Protein AF-A0A7S2HEU9-F1 (afdb_monomer_lite)

Sequence (113 aa):
CGSPGMPPVMAPLADPRAVANQDVVPALDLFLRLTAQALLEEASDDNMAACHNTVNRVAEGMDPTSLAAVAKCVRYLRDRVGVPRDMPLPAARQFRAHLNSIHDSLCNGNRTF

Foldseek 3Di:
DFAFAPPDDPDRVPGPRTGDDPVLVVVLVVLVVLLVVCVVPPPDVVSLVVSLVVLLVVLVPDDLVSLVVSLVVLVVVLVPDDPPVNHHPVVNVSSSVSSVSSSVSSVVSPPDD

Structure (mmCIF, N/CA/C/O backbone):
data_AF-A0A7S2HEU9-F1
#
_entry.id   AF-A0A7S2HEU9-F1
#
loop_
_atom_site.group_PDB
_atom_site.id
_atom_site.type_symbol
_atom_site.label_atom_id
_atom_site.label_alt_id
_atom_site.label_comp_id
_atom_site.label_asym_id
_atom_site.label_entity_id
_atom_site.label_seq_id
_atom_site.pdbx_PDB_ins_code
_atom_site.Cartn_x
_atom_site.Cartn_y
_atom_site.Cartn_z
_atom_site.occupancy
_atom_site.B_iso_or_equiv
_atom_site.auth_seq_id
_atom_site.auth_comp_id
_atom_site.auth_asym_id
_atom_site.auth_atom_id
_atom_site.pdbx_PDB_model_num
ATOM 1 N N . CYS A 1 1 ? -7.100 -6.000 8.350 1.00 63.81 1 CYS A N 1
ATOM 2 C CA . CYS A 1 1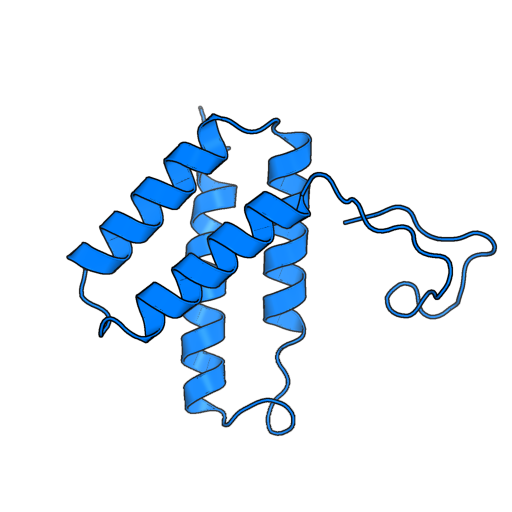 ? -7.782 -4.805 8.878 1.00 63.81 1 CYS A CA 1
ATOM 3 C C . CYS A 1 1 ? -9.274 -5.122 8.844 1.00 63.81 1 CYS A C 1
ATOM 5 O O . CYS A 1 1 ? -9.871 -5.102 7.780 1.00 63.81 1 CYS A O 1
ATOM 7 N N . GLY A 1 2 ? -9.818 -5.595 9.966 1.00 78.06 2 GLY A N 1
ATOM 8 C CA . GLY A 1 2 ? -11.142 -6.222 10.058 1.00 78.06 2 GLY A CA 1
ATOM 9 C C . GLY A 1 2 ? -11.239 -7.078 11.323 1.00 78.06 2 GLY A C 1
ATOM 10 O O . GLY A 1 2 ? -10.211 -7.295 11.976 1.00 78.06 2 GLY A O 1
ATOM 11 N N . SER A 1 3 ? -12.437 -7.538 11.675 1.00 83.31 3 SER A N 1
ATOM 12 C CA . SER A 1 3 ? -12.638 -8.450 12.804 1.00 83.31 3 SER A CA 1
ATOM 13 C C . SER A 1 3 ? -12.582 -9.911 12.337 1.00 83.31 3 SER A C 1
ATOM 15 O O . SER A 1 3 ? -13.135 -10.239 11.283 1.00 83.31 3 SER A O 1
ATOM 17 N N . PRO A 1 4 ? -11.893 -10.797 13.081 1.00 84.06 4 PRO A N 1
ATOM 18 C CA . PRO A 1 4 ? -11.915 -12.226 12.793 1.00 84.06 4 PRO A CA 1
ATOM 19 C C . PRO A 1 4 ? -13.329 -12.777 12.995 1.00 84.06 4 PRO A C 1
ATOM 21 O O . PRO A 1 4 ? -14.070 -12.306 13.862 1.00 84.06 4 PRO A O 1
ATOM 24 N N . GLY A 1 5 ? -13.696 -13.774 12.197 1.00 83.12 5 GLY A N 1
ATOM 25 C CA . GLY A 1 5 ? -14.960 -14.467 12.348 1.00 83.12 5 GLY A CA 1
ATOM 26 C C . GLY A 1 5 ? -14.958 -15.412 13.549 1.00 83.12 5 GLY A C 1
ATOM 27 O O . GLY A 1 5 ? -13.914 -15.843 14.041 1.00 83.12 5 GLY A O 1
ATOM 28 N N . MET A 1 6 ? -16.158 -15.762 14.012 1.00 83.88 6 MET A N 1
ATOM 29 C CA . MET A 1 6 ? -16.368 -16.823 14.999 1.00 83.88 6 MET A CA 1
ATOM 30 C C . MET A 1 6 ? -17.072 -18.008 14.319 1.00 83.88 6 MET A C 1
ATOM 32 O O . MET A 1 6 ? -18.040 -17.776 13.587 1.00 83.88 6 MET A O 1
ATOM 36 N N . PRO A 1 7 ? -16.666 -19.275 14.546 1.00 87.44 7 PRO A N 1
ATOM 37 C CA . PRO A 1 7 ? -15.526 -19.756 15.343 1.00 87.44 7 PRO A CA 1
ATOM 38 C C . PRO A 1 7 ? -14.157 -19.498 14.683 1.00 87.44 7 PRO A C 1
ATOM 40 O O . PRO A 1 7 ? -14.103 -19.365 13.459 1.00 87.44 7 PRO A O 1
ATOM 43 N N . PRO A 1 8 ? -13.055 -19.477 15.462 1.00 82.19 8 PRO A N 1
ATOM 44 C CA . PRO A 1 8 ? -11.716 -19.277 14.921 1.00 82.19 8 PRO A CA 1
ATOM 45 C C . PRO A 1 8 ? -11.344 -20.414 13.966 1.00 82.19 8 PRO A C 1
ATOM 47 O O . PRO A 1 8 ? -11.512 -21.595 14.275 1.00 82.19 8 PRO A O 1
ATOM 50 N N . VAL A 1 9 ? -10.819 -20.050 12.801 1.00 86.38 9 VAL A N 1
ATOM 51 C CA . VAL A 1 9 ? -10.324 -20.995 11.796 1.00 86.38 9 VAL A CA 1
ATOM 52 C C . VAL A 1 9 ? -8.805 -21.130 11.880 1.00 86.38 9 VAL A C 1
ATOM 54 O O . VAL A 1 9 ? -8.106 -20.209 12.297 1.00 86.38 9 VAL A O 1
ATOM 57 N N . MET A 1 10 ? -8.267 -22.261 11.418 1.00 85.00 10 MET A N 1
ATOM 58 C CA . MET A 1 10 ? -6.812 -22.479 11.381 1.00 85.00 10 MET A CA 1
ATOM 59 C C . MET A 1 10 ? -6.083 -21.554 10.390 1.00 85.00 10 MET A C 1
ATOM 61 O O . MET A 1 10 ? -4.876 -21.365 10.499 1.00 85.00 10 MET A O 1
ATOM 65 N N . ALA A 1 11 ? -6.806 -20.967 9.431 1.00 83.69 11 ALA A N 1
ATOM 66 C CA . ALA A 1 11 ? -6.268 -20.065 8.417 1.00 83.69 11 ALA A CA 1
ATOM 67 C C . ALA A 1 11 ? -6.882 -18.658 8.563 1.00 83.69 11 ALA A C 1
ATOM 69 O O . ALA A 1 11 ? -7.831 -18.334 7.850 1.00 83.69 11 ALA A O 1
ATOM 70 N N . PRO A 1 12 ? -6.354 -17.795 9.451 1.00 76.75 12 PRO A N 1
ATOM 71 C CA . PRO A 1 12 ? -6.978 -16.508 9.784 1.00 76.75 12 PRO A CA 1
ATOM 72 C C . PRO A 1 12 ? -7.076 -15.532 8.599 1.00 76.75 12 PRO A C 1
ATOM 74 O O . PRO A 1 12 ? -7.927 -14.652 8.593 1.00 76.75 12 PRO A O 1
ATOM 77 N N . LEU A 1 13 ? -6.226 -15.684 7.576 1.00 75.81 13 LEU A N 1
ATOM 78 C CA . LEU A 1 13 ? -6.272 -14.874 6.349 1.00 75.81 13 LEU A CA 1
ATOM 79 C C . LEU A 1 13 ? -7.285 -15.375 5.308 1.00 75.81 13 LEU A C 1
ATOM 81 O O . LEU A 1 13 ? -7.569 -14.660 4.352 1.00 75.81 13 LEU A O 1
ATOM 85 N N . ALA A 1 14 ? -7.780 -16.602 5.460 1.00 79.69 14 ALA A N 1
ATOM 86 C CA . ALA A 1 14 ? -8.742 -17.237 4.561 1.00 79.69 14 ALA A CA 1
ATOM 87 C C . ALA A 1 14 ? -10.076 -17.504 5.273 1.00 79.69 14 ALA A C 1
ATOM 89 O O . ALA A 1 14 ? -10.837 -18.376 4.859 1.00 79.69 14 ALA A O 1
ATOM 90 N N . ASP A 1 15 ? -10.336 -16.784 6.365 1.00 85.94 15 ASP A N 1
ATOM 91 C CA . ASP A 1 15 ? -11.556 -16.927 7.142 1.00 85.94 15 ASP A CA 1
ATOM 92 C C . ASP A 1 15 ? -12.761 -16.384 6.352 1.00 85.94 15 ASP A C 1
ATOM 94 O O . ASP A 1 15 ? -12.833 -15.175 6.114 1.00 85.94 15 ASP A O 1
ATOM 98 N N . PRO A 1 16 ? -13.730 -17.236 5.961 1.00 83.62 16 PRO A N 1
ATOM 99 C CA . PRO A 1 16 ? -14.920 -16.787 5.244 1.00 83.62 16 PRO A CA 1
ATOM 100 C C . PRO A 1 16 ? -15.855 -15.936 6.115 1.00 83.62 16 PRO A C 1
ATOM 102 O O . PRO A 1 16 ? -16.760 -15.300 5.584 1.00 83.62 16 PRO A O 1
ATOM 105 N N . ARG A 1 17 ? -15.676 -15.942 7.444 1.00 85.69 17 ARG A N 1
ATOM 106 C CA . ARG A 1 17 ? -16.490 -15.180 8.400 1.00 85.69 17 ARG A CA 1
ATOM 107 C C . ARG A 1 17 ? -15.828 -13.881 8.861 1.00 85.69 17 ARG A C 1
ATOM 109 O O . ARG A 1 17 ? -16.426 -13.169 9.666 1.00 85.69 17 ARG A O 1
ATOM 116 N N . ALA A 1 18 ? -14.621 -13.569 8.388 1.00 86.75 18 ALA A N 1
ATOM 117 C CA . ALA A 1 18 ? -13.968 -12.309 8.718 1.00 86.75 18 ALA A CA 1
ATOM 118 C C . ALA A 1 18 ? -14.747 -11.124 8.131 1.00 86.75 18 ALA A C 1
ATOM 120 O O . ALA A 1 18 ? -15.135 -11.133 6.962 1.00 86.75 18 ALA A O 1
ATOM 121 N N . VAL A 1 19 ? -14.945 -10.079 8.935 1.00 86.88 19 VAL A N 1
ATOM 122 C CA . VAL A 1 19 ? -15.640 -8.861 8.506 1.00 86.88 19 VAL A CA 1
ATOM 123 C C . VAL A 1 19 ? -14.604 -7.797 8.169 1.00 86.88 19 VAL A C 1
ATOM 125 O O . VA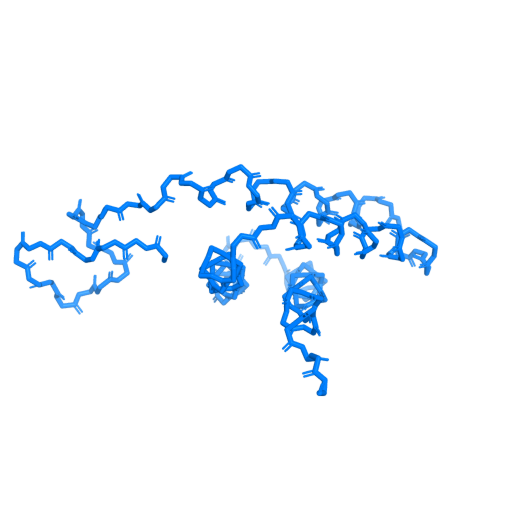L A 1 19 ? -13.784 -7.407 9.005 1.00 86.88 19 VAL A O 1
ATOM 128 N N . ALA A 1 20 ? -14.626 -7.332 6.921 1.00 85.00 20 ALA A N 1
ATOM 129 C CA . ALA A 1 20 ? -13.749 -6.265 6.463 1.00 85.00 20 ALA A CA 1
ATOM 130 C C . ALA A 1 20 ? -14.129 -4.930 7.117 1.00 85.00 20 ALA A C 1
ATOM 132 O O . ALA A 1 20 ? -15.309 -4.601 7.238 1.00 85.00 20 ALA A O 1
ATOM 133 N N . ASN A 1 21 ? -13.121 -4.144 7.495 1.00 86.94 21 ASN A N 1
ATOM 134 C CA . ASN A 1 21 ? -13.347 -2.753 7.865 1.00 86.94 21 ASN A CA 1
ATOM 135 C C . ASN A 1 21 ? -13.609 -1.947 6.578 1.00 86.94 21 ASN A C 1
ATOM 137 O O . ASN A 1 21 ? -12.712 -1.828 5.746 1.00 86.94 21 ASN A O 1
ATOM 141 N N . GLN A 1 22 ? -14.829 -1.435 6.408 1.00 88.44 22 GLN A N 1
ATOM 142 C CA . GLN A 1 22 ? -15.233 -0.692 5.209 1.00 88.44 22 GLN A CA 1
ATOM 143 C C . GLN A 1 22 ? -14.761 0.768 5.225 1.00 88.44 22 GLN A C 1
ATOM 145 O O . GLN A 1 22 ? -14.555 1.350 4.164 1.00 88.44 22 GLN A O 1
ATOM 150 N N . ASP A 1 23 ? -14.500 1.336 6.402 1.00 86.31 23 ASP A N 1
ATOM 151 C CA . ASP A 1 23 ? -14.131 2.750 6.557 1.00 86.31 23 ASP A CA 1
ATOM 152 C C . ASP A 1 23 ? -12.751 3.054 5.959 1.00 86.31 23 ASP A C 1
ATOM 154 O O . ASP A 1 23 ? -12.474 4.163 5.507 1.00 86.31 23 ASP A O 1
ATOM 158 N N . VAL A 1 24 ? -11.878 2.045 5.908 1.00 87.00 24 VAL A N 1
ATOM 159 C CA . VAL A 1 24 ? -10.519 2.171 5.362 1.00 87.00 24 VAL A CA 1
ATOM 160 C C . VAL A 1 24 ? -10.452 1.972 3.847 1.00 87.00 24 VAL A C 1
ATOM 162 O O . VAL A 1 24 ? -9.427 2.282 3.239 1.00 87.00 24 VAL A O 1
ATOM 165 N N . VAL A 1 25 ? -11.514 1.451 3.222 1.00 90.19 25 VAL A N 1
ATOM 166 C CA . VAL A 1 25 ? -11.525 1.092 1.794 1.00 90.19 25 VAL A CA 1
ATOM 167 C C . VAL A 1 25 ? -11.325 2.309 0.884 1.00 90.19 25 VAL A C 1
ATOM 169 O O . VAL A 1 25 ? -10.470 2.217 0.003 1.00 90.19 25 VAL A O 1
ATOM 172 N N . PRO A 1 26 ? -12.007 3.458 1.086 1.00 91.25 26 PRO A N 1
ATOM 173 C CA . PRO A 1 26 ? -11.827 4.623 0.217 1.00 91.25 26 PRO A CA 1
ATOM 174 C C . PRO A 1 26 ? -10.398 5.176 0.254 1.00 91.25 26 PRO A C 1
ATOM 176 O O . PRO A 1 26 ? -9.833 5.519 -0.783 1.00 91.25 26 PRO A O 1
ATOM 179 N N . ALA A 1 27 ? -9.789 5.218 1.443 1.00 90.44 27 ALA A N 1
ATOM 180 C CA . ALA A 1 27 ? -8.408 5.661 1.598 1.00 90.44 27 ALA A CA 1
ATOM 181 C C . ALA A 1 27 ? -7.420 4.692 0.936 1.00 90.44 27 ALA A C 1
ATOM 183 O O . ALA A 1 27 ? -6.488 5.118 0.256 1.00 90.44 27 ALA A O 1
ATOM 184 N N . LEU A 1 28 ? -7.639 3.383 1.099 1.00 91.31 28 LEU A N 1
ATOM 185 C CA . LEU A 1 28 ? -6.799 2.360 0.483 1.00 91.31 28 LEU A CA 1
ATOM 186 C C . LEU A 1 28 ? -6.876 2.404 -1.051 1.00 91.31 28 LEU A C 1
ATOM 188 O O . LEU A 1 28 ? -5.846 2.314 -1.712 1.00 91.31 28 LEU A O 1
ATOM 192 N N . ASP A 1 29 ? -8.075 2.566 -1.610 1.00 93.25 29 ASP A N 1
ATOM 193 C CA . ASP A 1 29 ? -8.291 2.703 -3.053 1.00 93.25 29 ASP A CA 1
ATOM 194 C C . ASP A 1 29 ? -7.590 3.949 -3.614 1.00 93.25 29 ASP A C 1
ATOM 196 O O . ASP A 1 29 ? -6.872 3.855 -4.609 1.00 93.25 29 ASP A O 1
ATOM 200 N N . LEU A 1 30 ? -7.689 5.094 -2.929 1.00 92.25 30 LEU A N 1
ATOM 201 C CA . LEU A 1 30 ? -6.946 6.304 -3.291 1.00 92.25 30 LEU A CA 1
ATOM 202 C C . LEU A 1 30 ? -5.435 6.035 -3.340 1.00 92.25 30 LEU A C 1
ATOM 204 O O . LEU A 1 30 ? -4.790 6.356 -4.337 1.00 92.25 30 LEU A O 1
ATOM 208 N N . PHE A 1 31 ? -4.868 5.404 -2.309 1.00 91.12 31 PHE A N 1
ATOM 209 C CA . PHE A 1 31 ? -3.434 5.106 -2.274 1.00 91.12 31 PHE A CA 1
ATOM 210 C C . PHE A 1 31 ? -3.004 4.128 -3.368 1.00 91.12 31 PHE A C 1
ATOM 212 O O . PHE A 1 31 ? -1.939 4.306 -3.953 1.00 91.12 31 PHE A O 1
ATOM 219 N N . LEU A 1 32 ? -3.833 3.139 -3.709 1.00 92.06 32 LEU A N 1
ATOM 220 C CA . LEU A 1 32 ? -3.550 2.241 -4.828 1.00 92.06 32 LEU A CA 1
ATOM 221 C C . LEU A 1 32 ? -3.599 2.969 -6.175 1.00 92.06 32 LEU A C 1
ATOM 223 O O . LEU A 1 32 ? -2.732 2.744 -7.021 1.00 92.06 32 LEU A O 1
ATOM 227 N N . ARG A 1 33 ? -4.539 3.894 -6.376 1.00 92.56 33 ARG A N 1
ATOM 228 C CA . ARG A 1 33 ? -4.564 4.728 -7.588 1.00 92.56 33 ARG A CA 1
ATOM 229 C C . ARG A 1 33 ? -3.333 5.622 -7.686 1.00 92.56 33 ARG A C 1
ATOM 231 O O . ARG A 1 33 ? -2.757 5.716 -8.763 1.00 92.56 33 ARG A O 1
ATOM 238 N N . LEU A 1 34 ? -2.881 6.192 -6.570 1.00 90.12 34 LEU A N 1
ATOM 239 C CA . LEU A 1 34 ? -1.628 6.947 -6.523 1.00 90.12 34 LEU A CA 1
ATOM 240 C C . LEU A 1 34 ? -0.411 6.067 -6.841 1.00 90.12 34 LEU A C 1
ATOM 242 O O . LEU A 1 34 ? 0.453 6.496 -7.599 1.00 90.12 34 LEU A O 1
ATOM 246 N N . THR A 1 35 ? -0.357 4.815 -6.355 1.00 89.88 35 THR A N 1
ATOM 247 C CA . THR A 1 35 ? 0.716 3.892 -6.781 1.00 89.88 35 THR A CA 1
ATOM 248 C C . THR A 1 35 ? 0.683 3.619 -8.276 1.00 89.88 35 THR A C 1
ATOM 250 O O . THR A 1 35 ? 1.734 3.576 -8.903 1.00 89.88 35 THR A O 1
ATOM 253 N N . ALA A 1 36 ? -0.507 3.432 -8.852 1.00 90.81 36 ALA A N 1
ATOM 254 C CA . ALA A 1 36 ? -0.649 3.184 -10.279 1.00 90.81 36 ALA A CA 1
ATOM 255 C C . ALA A 1 36 ? -0.226 4.412 -11.093 1.00 90.81 36 ALA A C 1
ATOM 257 O O . ALA A 1 36 ? 0.492 4.268 -12.076 1.00 90.81 36 ALA A O 1
ATOM 258 N N . GLN A 1 37 ? -0.604 5.612 -10.650 1.00 89.69 37 GLN A N 1
ATOM 259 C CA . GLN A 1 37 ? -0.167 6.863 -11.259 1.00 89.69 37 GLN A CA 1
ATOM 260 C C . GLN A 1 37 ? 1.361 6.996 -11.223 1.00 89.69 37 GLN A C 1
ATOM 262 O O . GLN A 1 37 ? 1.965 7.212 -12.266 1.00 89.69 37 GLN A O 1
ATOM 267 N N . ALA A 1 38 ? 1.990 6.755 -10.069 1.00 87.06 38 ALA A N 1
ATOM 268 C CA . ALA A 1 38 ? 3.444 6.817 -9.905 1.00 87.06 38 ALA A CA 1
ATOM 269 C C . ALA A 1 38 ? 4.223 5.747 -10.697 1.00 87.06 38 ALA A C 1
ATOM 271 O O . ALA A 1 38 ? 5.431 5.870 -10.868 1.00 87.06 38 ALA A O 1
ATOM 272 N N . LEU A 1 39 ? 3.561 4.672 -11.139 1.00 87.12 39 LEU A N 1
ATOM 273 C CA . LEU A 1 39 ? 4.151 3.668 -12.031 1.00 87.12 39 LEU A CA 1
ATOM 274 C C . LEU A 1 39 ? 4.017 4.041 -13.511 1.00 87.12 39 LEU A C 1
ATOM 276 O O . LEU A 1 39 ? 4.835 3.607 -14.318 1.00 87.12 39 LEU A O 1
ATOM 280 N N . LEU A 1 40 ? 2.951 4.763 -13.871 1.00 88.69 40 LEU A N 1
ATOM 281 C CA . LEU A 1 40 ? 2.660 5.181 -15.245 1.00 88.69 40 LEU A CA 1
ATOM 282 C C . LEU A 1 40 ? 3.427 6.445 -15.624 1.00 88.69 40 LEU A C 1
ATOM 284 O O . LEU A 1 40 ? 3.933 6.556 -16.738 1.00 88.69 40 LEU A O 1
ATOM 288 N N . GLU A 1 41 ? 3.501 7.392 -14.699 1.00 83.75 41 GLU A N 1
ATOM 289 C CA . GLU A 1 41 ? 4.413 8.516 -14.782 1.00 83.75 41 GLU A CA 1
ATOM 290 C C . GLU A 1 41 ? 5.801 7.969 -14.447 1.00 83.75 41 GLU A C 1
ATOM 292 O O . GLU A 1 41 ? 6.052 7.601 -13.303 1.00 83.75 41 GLU A O 1
ATOM 297 N N . GLU A 1 42 ? 6.681 7.839 -15.446 1.00 67.25 42 GLU A N 1
ATOM 298 C CA . GLU A 1 42 ? 8.072 7.430 -15.222 1.00 67.25 42 GLU A CA 1
ATOM 299 C C . GLU A 1 42 ? 8.634 8.164 -13.998 1.00 67.25 42 GLU A C 1
ATOM 301 O O . GLU A 1 42 ? 8.439 9.374 -13.871 1.00 67.25 42 GLU A O 1
ATOM 306 N N . ALA A 1 43 ? 9.263 7.415 -13.083 1.00 63.34 43 ALA A N 1
ATOM 307 C CA . ALA A 1 43 ? 9.632 7.880 -11.749 1.00 63.34 43 ALA A CA 1
ATOM 308 C C . ALA A 1 43 ? 10.580 9.090 -11.805 1.00 63.34 43 ALA A C 1
ATOM 310 O O . ALA A 1 43 ? 11.802 8.947 -11.777 1.00 63.34 43 ALA A O 1
ATOM 311 N N . SER A 1 44 ? 9.999 10.282 -11.890 1.00 69.75 44 SER A N 1
ATOM 312 C CA . SER A 1 44 ? 10.655 11.551 -11.640 1.00 69.75 44 SER A CA 1
ATOM 313 C C . SER A 1 44 ? 10.496 11.890 -10.161 1.00 69.75 44 SER A C 1
ATOM 315 O O . SER A 1 44 ? 9.477 11.572 -9.531 1.00 69.75 44 SER A O 1
ATOM 317 N N . ASP A 1 45 ? 11.510 12.538 -9.596 1.00 71.69 45 ASP A N 1
ATOM 318 C CA . ASP A 1 45 ? 11.495 12.931 -8.186 1.00 71.69 45 ASP A CA 1
ATOM 319 C C . ASP A 1 45 ? 10.306 13.864 -7.876 1.00 71.69 45 ASP A C 1
ATOM 321 O O . ASP A 1 45 ? 9.696 13.761 -6.809 1.00 71.69 45 ASP A O 1
ATOM 325 N N . ASP A 1 46 ? 9.902 14.693 -8.844 1.00 75.06 46 ASP A N 1
ATOM 326 C CA . ASP A 1 46 ? 8.774 15.623 -8.728 1.00 75.06 46 ASP A CA 1
ATOM 327 C C . ASP A 1 46 ? 7.420 14.902 -8.602 1.00 75.06 46 ASP A C 1
ATOM 329 O O . ASP A 1 46 ? 6.597 15.256 -7.751 1.00 75.06 46 ASP A O 1
ATOM 333 N N . ASN A 1 47 ? 7.190 13.852 -9.399 1.00 75.31 47 ASN A N 1
ATOM 334 C CA . ASN A 1 47 ? 5.926 13.107 -9.387 1.00 75.31 47 ASN A CA 1
ATOM 335 C C . ASN A 1 47 ? 5.798 12.246 -8.127 1.00 75.31 47 ASN A C 1
ATOM 337 O O . ASN A 1 47 ? 4.732 12.179 -7.504 1.00 75.31 47 ASN A O 1
ATOM 341 N N . MET A 1 48 ? 6.908 11.647 -7.686 1.00 74.38 48 MET A N 1
ATOM 342 C CA . MET A 1 48 ? 6.954 10.938 -6.409 1.00 74.38 48 MET A CA 1
ATOM 343 C C . MET A 1 48 ? 6.696 11.890 -5.237 1.00 74.38 48 MET A C 1
ATOM 345 O O . MET A 1 48 ? 5.899 11.563 -4.355 1.00 74.38 48 MET A O 1
ATOM 349 N N . ALA A 1 49 ? 7.284 13.090 -5.239 1.00 79.81 49 ALA A N 1
ATOM 350 C CA . ALA A 1 49 ? 7.020 14.102 -4.217 1.00 79.81 49 ALA A CA 1
ATOM 351 C C . ALA A 1 49 ? 5.548 14.551 -4.206 1.00 79.81 49 ALA A C 1
ATOM 353 O O . ALA A 1 49 ? 4.944 14.660 -3.136 1.00 79.81 49 ALA A O 1
ATOM 354 N N . ALA A 1 50 ? 4.931 14.752 -5.375 1.00 81.19 50 ALA A N 1
ATOM 355 C CA . ALA A 1 50 ? 3.509 15.075 -5.480 1.00 81.19 50 ALA A CA 1
ATOM 356 C C . ALA A 1 50 ? 2.622 13.963 -4.892 1.00 81.19 50 ALA A C 1
ATOM 358 O O . ALA A 1 50 ? 1.732 14.243 -4.082 1.00 81.19 50 ALA A O 1
ATOM 359 N N . CYS A 1 51 ? 2.918 12.700 -5.216 1.00 80.88 51 CYS A N 1
ATOM 360 C CA . CYS A 1 51 ? 2.257 11.537 -4.628 1.00 80.88 51 CYS A CA 1
ATOM 361 C C . CYS A 1 51 ? 2.399 11.538 -3.096 1.00 80.88 51 CYS A C 1
ATOM 363 O O . CYS A 1 51 ? 1.396 11.481 -2.383 1.00 80.88 51 CYS A O 1
ATOM 365 N N . HIS A 1 52 ? 3.613 11.700 -2.569 1.00 83.50 52 HIS A N 1
ATOM 366 C CA . HIS A 1 52 ? 3.860 11.778 -1.126 1.00 83.50 52 HIS A CA 1
ATOM 367 C C . HIS A 1 52 ? 3.081 12.904 -0.442 1.00 83.50 52 HIS A C 1
ATOM 369 O O . HIS A 1 52 ? 2.472 12.685 0.605 1.00 83.50 52 HIS A O 1
ATOM 375 N N . ASN A 1 53 ? 3.024 14.086 -1.054 1.00 85.06 53 ASN A N 1
ATOM 376 C CA . ASN A 1 53 ? 2.267 15.216 -0.524 1.00 85.06 53 ASN A CA 1
ATOM 377 C C . ASN A 1 53 ? 0.768 14.908 -0.449 1.00 85.06 53 ASN A C 1
ATOM 379 O O . ASN A 1 53 ? 0.120 15.225 0.548 1.00 85.06 53 ASN A O 1
ATOM 383 N N . THR A 1 54 ? 0.204 14.258 -1.470 1.00 86.38 54 THR A N 1
ATOM 384 C CA . THR A 1 54 ? -1.207 13.842 -1.430 1.00 86.38 54 THR A CA 1
ATOM 385 C C . THR A 1 54 ? -1.470 12.775 -0.369 1.00 86.38 54 THR A C 1
ATOM 387 O O . THR A 1 54 ? -2.462 12.883 0.352 1.00 86.38 54 THR A O 1
ATOM 390 N N . VAL A 1 55 ? -0.563 11.806 -0.201 1.00 85.88 55 VAL A N 1
ATOM 391 C CA . VAL A 1 55 ? -0.655 10.787 0.855 1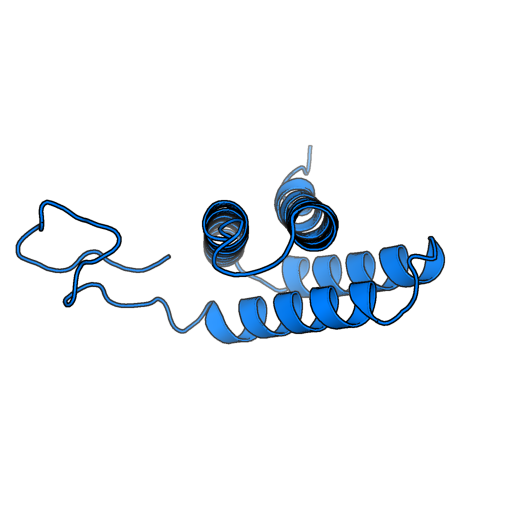.00 85.88 55 VAL A CA 1
ATOM 392 C C . VAL A 1 55 ? -0.633 11.433 2.239 1.00 85.88 55 VAL A C 1
ATOM 394 O O . VAL A 1 55 ? -1.499 11.131 3.055 1.00 85.88 55 VAL A O 1
ATOM 397 N N . ASN A 1 56 ? 0.294 12.363 2.484 1.00 86.44 56 ASN A N 1
ATOM 398 C CA . ASN A 1 56 ? 0.420 13.053 3.769 1.00 86.44 56 ASN A CA 1
ATOM 399 C C . ASN A 1 56 ? -0.824 13.889 4.095 1.00 86.44 56 ASN A C 1
ATOM 401 O O . ASN A 1 56 ? -1.344 13.800 5.201 1.00 86.44 56 ASN A O 1
ATOM 405 N N . ARG A 1 57 ? -1.384 14.611 3.118 1.00 86.81 57 ARG A N 1
ATOM 406 C CA . ARG A 1 57 ? -2.624 15.385 3.314 1.00 86.81 57 ARG A CA 1
ATOM 407 C C . ARG A 1 57 ? -3.824 14.512 3.680 1.00 86.81 57 ARG A C 1
ATOM 409 O O . ARG A 1 57 ? -4.657 14.912 4.487 1.00 86.81 57 ARG A O 1
ATOM 416 N N . VAL A 1 58 ? -3.937 13.331 3.072 1.00 85.31 58 VAL A N 1
ATOM 417 C CA . VAL A 1 58 ? -5.001 12.369 3.404 1.00 85.31 58 VAL A CA 1
ATOM 418 C C . VAL A 1 58 ? -4.745 11.732 4.772 1.00 85.31 58 VAL A C 1
ATOM 420 O O . VAL A 1 58 ? -5.691 11.494 5.519 1.00 85.31 58 VAL A O 1
ATOM 423 N N . ALA A 1 59 ? -3.480 11.485 5.115 1.00 83.50 59 ALA A N 1
ATOM 424 C CA . ALA A 1 59 ? -3.073 10.942 6.405 1.00 83.50 59 ALA A CA 1
ATOM 425 C C . ALA A 1 59 ? -3.353 11.908 7.571 1.00 83.50 59 ALA A C 1
ATOM 427 O O . ALA A 1 59 ? -3.855 11.468 8.601 1.00 83.50 59 ALA A O 1
ATOM 428 N N . GLU A 1 60 ? -3.102 13.209 7.398 1.00 83.56 60 GLU A N 1
ATOM 429 C CA . GLU A 1 60 ? -3.374 14.255 8.400 1.00 83.56 60 GLU A CA 1
ATOM 430 C C . GLU A 1 60 ? -4.864 14.381 8.751 1.00 83.56 60 GLU A C 1
ATOM 432 O O . GLU A 1 60 ? -5.214 14.700 9.885 1.00 83.56 60 GLU A O 1
ATOM 437 N N . GLY A 1 61 ? -5.753 14.124 7.788 1.00 81.25 61 GLY A N 1
ATOM 438 C CA . GLY A 1 61 ? -7.203 14.188 7.988 1.00 81.25 61 GLY A CA 1
ATOM 439 C C . GLY A 1 61 ? -7.822 12.928 8.602 1.00 81.25 61 GLY A C 1
ATOM 440 O O . GLY A 1 61 ? -9.042 12.877 8.765 1.00 81.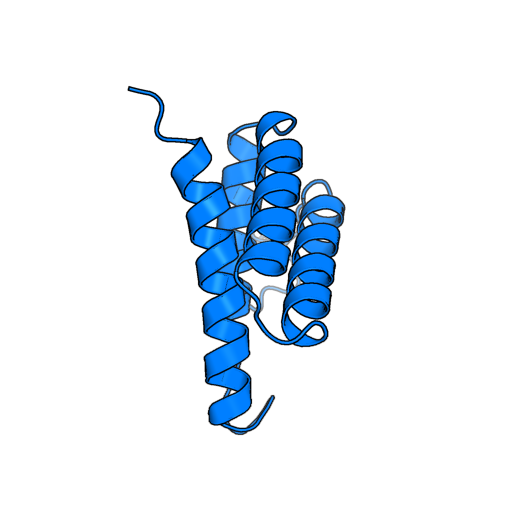25 61 GLY A O 1
ATOM 441 N N . MET A 1 62 ? -7.026 11.897 8.897 1.00 82.75 62 MET A N 1
ATOM 442 C CA . MET A 1 62 ? -7.514 10.581 9.305 1.00 82.75 62 MET A CA 1
ATOM 443 C C . MET A 1 62 ? -7.253 10.306 10.788 1.00 82.75 62 MET A C 1
ATOM 445 O O . MET A 1 62 ? -6.214 10.668 11.331 1.00 82.75 62 MET A O 1
ATOM 449 N N . ASP A 1 63 ? -8.177 9.595 11.441 1.00 86.25 63 ASP A N 1
ATOM 450 C CA . ASP A 1 63 ? -7.956 9.109 12.805 1.00 86.25 63 ASP A CA 1
ATOM 451 C C . ASP A 1 63 ? -6.722 8.177 12.865 1.00 86.25 63 ASP A C 1
ATOM 453 O O . ASP A 1 63 ? -6.587 7.292 12.005 1.00 86.25 63 ASP A O 1
ATOM 457 N N . PRO A 1 64 ? -5.840 8.303 13.878 1.00 83.75 64 PRO A N 1
ATOM 458 C CA . PRO A 1 64 ? -4.635 7.480 14.013 1.00 83.75 64 PRO A CA 1
ATOM 459 C C . PRO A 1 64 ? -4.901 5.969 13.991 1.00 83.75 64 PRO A C 1
ATOM 461 O O . PRO A 1 64 ? -4.073 5.201 13.488 1.00 83.75 64 PRO A O 1
ATOM 464 N N . THR A 1 65 ? -6.056 5.512 14.485 1.00 86.06 65 THR A N 1
ATOM 465 C CA . THR A 1 65 ? -6.427 4.088 14.457 1.00 86.06 65 THR A CA 1
ATOM 466 C C . THR A 1 65 ? -6.676 3.608 13.032 1.00 86.06 65 THR A C 1
ATOM 468 O O . THR A 1 65 ? -6.218 2.530 12.634 1.00 86.06 65 THR A O 1
ATOM 471 N N . SER A 1 66 ? -7.379 4.427 12.251 1.00 85.62 66 SER A N 1
ATOM 472 C CA . SER A 1 66 ? -7.694 4.157 10.848 1.00 85.62 66 SER A CA 1
ATOM 473 C C . SER A 1 66 ? -6.435 4.210 9.988 1.00 85.62 66 SER A C 1
ATOM 475 O O . SER A 1 66 ? -6.207 3.312 9.179 1.00 85.62 66 SER A O 1
ATOM 477 N N . LEU A 1 67 ? -5.546 5.168 10.248 1.00 87.00 67 LEU A N 1
ATOM 478 C CA . LEU A 1 67 ? -4.254 5.273 9.577 1.00 87.00 67 LEU A CA 1
ATOM 479 C C . LEU A 1 67 ? -3.376 4.037 9.830 1.00 87.00 67 LEU A C 1
ATOM 481 O O . LEU A 1 67 ? -2.836 3.444 8.892 1.00 87.00 67 LEU A O 1
ATOM 485 N N . ALA A 1 68 ? -3.304 3.565 11.078 1.00 88.25 68 ALA A N 1
ATOM 486 C CA . ALA A 1 68 ? -2.599 2.328 11.411 1.00 88.25 68 ALA A CA 1
ATOM 487 C C . ALA A 1 68 ? -3.237 1.092 10.750 1.00 88.25 68 ALA A C 1
ATOM 489 O O . ALA A 1 68 ? -2.536 0.142 10.381 1.00 88.25 68 ALA A O 1
ATOM 490 N N . ALA A 1 69 ? -4.564 1.077 10.591 1.00 89.44 69 ALA A N 1
ATOM 491 C CA . ALA A 1 69 ? -5.260 0.020 9.869 1.00 89.44 69 ALA A CA 1
ATOM 492 C C . ALA A 1 69 ? -4.905 0.036 8.376 1.00 89.44 69 ALA A C 1
ATOM 494 O O . ALA A 1 69 ? -4.560 -1.024 7.849 1.00 89.44 69 ALA A O 1
ATOM 495 N N . VAL A 1 70 ? -4.901 1.205 7.727 1.00 90.94 70 VAL A N 1
ATOM 496 C CA . VAL A 1 70 ? -4.516 1.358 6.315 1.00 90.94 70 VAL A CA 1
ATOM 497 C C . VAL A 1 70 ? -3.063 0.938 6.092 1.00 90.94 70 VAL A C 1
ATOM 499 O O . VAL A 1 70 ? -2.805 0.126 5.204 1.00 90.94 70 VAL A O 1
ATOM 502 N N . ALA A 1 71 ? -2.126 1.368 6.945 1.00 91.56 71 ALA A N 1
ATOM 503 C CA . ALA A 1 71 ? -0.725 0.942 6.868 1.00 91.56 71 ALA A CA 1
ATOM 504 C C . ALA A 1 71 ? -0.583 -0.592 6.942 1.00 91.56 71 ALA A C 1
ATOM 506 O O . ALA A 1 71 ? 0.119 -1.207 6.134 1.00 91.56 71 ALA A O 1
ATOM 507 N N . LYS A 1 72 ? -1.331 -1.252 7.842 1.00 91.31 72 LYS A N 1
ATOM 508 C CA . LYS A 1 72 ? -1.389 -2.725 7.900 1.00 91.31 72 LYS A CA 1
ATOM 509 C C . LYS A 1 72 ? -1.951 -3.338 6.614 1.00 91.31 72 LYS A C 1
ATOM 511 O O . LYS A 1 72 ? -1.450 -4.384 6.201 1.00 91.31 72 LYS A O 1
ATOM 516 N N . CYS A 1 73 ? -2.972 -2.733 5.997 1.00 91.50 73 CYS A N 1
ATOM 517 C CA . CYS A 1 73 ? -3.533 -3.215 4.733 1.00 91.50 73 CYS A CA 1
ATOM 518 C C . CYS A 1 73 ? -2.506 -3.089 3.585 1.00 91.50 73 CYS A C 1
ATOM 520 O O . CYS A 1 73 ? -2.301 -4.053 2.852 1.00 91.50 73 CYS A O 1
ATOM 522 N N . VAL A 1 74 ? -1.806 -1.952 3.466 1.00 92.44 74 VAL A N 1
ATOM 523 C CA . VAL A 1 74 ? -0.766 -1.724 2.439 1.00 92.44 74 VAL A CA 1
ATOM 524 C C . VAL A 1 74 ? 0.380 -2.728 2.587 1.00 92.44 74 VAL A C 1
ATOM 526 O O . VAL A 1 74 ? 0.781 -3.365 1.612 1.00 92.44 74 VAL A O 1
ATOM 529 N N . ARG A 1 75 ? 0.853 -2.951 3.820 1.00 92.75 75 ARG A N 1
ATOM 530 C CA . ARG A 1 75 ? 1.865 -3.977 4.115 1.00 92.75 75 ARG A CA 1
ATOM 531 C C . ARG A 1 75 ? 1.396 -5.373 3.702 1.00 92.75 75 ARG A C 1
ATOM 533 O O . ARG A 1 75 ? 2.147 -6.114 3.077 1.00 92.75 75 ARG A O 1
ATOM 540 N N . TYR A 1 76 ? 0.151 -5.718 4.030 1.00 91.38 76 TYR A N 1
ATOM 541 C CA . TYR A 1 76 ? -0.434 -7.001 3.648 1.00 91.38 76 TYR A CA 1
ATOM 542 C C . TYR A 1 76 ? -0.482 -7.182 2.124 1.00 91.38 76 TYR A C 1
ATOM 544 O O . TYR A 1 76 ? -0.116 -8.247 1.635 1.00 91.38 76 TYR A O 1
ATOM 552 N N . LEU A 1 77 ? -0.873 -6.150 1.368 1.00 91.50 77 LEU A N 1
ATOM 553 C CA . LEU A 1 77 ? -0.893 -6.204 -0.097 1.00 91.50 77 LEU A CA 1
ATOM 554 C C . LEU A 1 77 ? 0.505 -6.422 -0.677 1.00 91.50 77 LEU A C 1
ATOM 556 O O . LEU A 1 77 ? 0.679 -7.312 -1.506 1.00 91.50 77 LEU A O 1
ATOM 560 N N . ARG A 1 78 ? 1.509 -5.684 -0.191 1.00 92.88 78 ARG A N 1
ATOM 561 C CA . ARG A 1 78 ? 2.911 -5.845 -0.604 1.00 92.88 78 ARG A CA 1
ATOM 562 C C . ARG A 1 78 ? 3.401 -7.284 -0.431 1.00 92.88 78 ARG A C 1
ATOM 564 O O . ARG A 1 78 ? 4.013 -7.836 -1.346 1.00 92.88 78 ARG A O 1
ATOM 571 N N . ASP A 1 79 ? 3.129 -7.877 0.730 1.00 91.62 79 ASP A N 1
ATOM 572 C CA . ASP A 1 79 ? 3.575 -9.233 1.069 1.00 91.62 79 ASP A CA 1
ATOM 573 C C . ASP A 1 79 ? 2.822 -10.311 0.269 1.00 91.62 79 ASP A C 1
ATOM 575 O O . ASP A 1 79 ? 3.319 -11.426 0.109 1.00 91.62 79 ASP A O 1
ATOM 579 N N . ARG A 1 80 ? 1.635 -9.988 -0.265 1.00 92.38 80 ARG A N 1
ATOM 580 C CA . ARG A 1 80 ? 0.803 -10.914 -1.048 1.00 92.38 80 ARG A CA 1
ATOM 581 C C . ARG A 1 80 ? 1.091 -10.922 -2.540 1.00 92.38 80 ARG A C 1
ATOM 583 O O . ARG A 1 80 ? 0.644 -11.856 -3.197 1.00 92.38 80 ARG A O 1
ATOM 590 N N . VAL A 1 81 ? 1.849 -9.957 -3.059 1.00 92.38 81 VAL A N 1
ATOM 591 C CA . VAL A 1 81 ? 2.309 -9.979 -4.454 1.00 92.38 81 VAL A CA 1
ATOM 592 C C . VAL A 1 81 ? 3.181 -11.219 -4.658 1.00 92.38 81 VAL A C 1
ATOM 594 O O . VAL A 1 81 ? 4.261 -11.307 -4.076 1.00 92.38 81 VAL A O 1
ATOM 597 N N . GLY A 1 82 ? 2.740 -12.181 -5.461 1.00 90.38 82 GLY A N 1
ATOM 598 C CA . GLY A 1 82 ? 3.437 -13.433 -5.746 1.00 90.38 82 GLY A CA 1
ATOM 599 C C . GLY A 1 82 ? 4.161 -13.427 -7.095 1.00 90.38 82 GLY A C 1
ATOM 600 O O . GLY A 1 82 ? 3.644 -12.951 -8.101 1.00 90.38 82 GLY A O 1
ATOM 601 N N . VAL A 1 83 ? 5.355 -14.024 -7.141 1.00 92.88 83 VAL A N 1
ATOM 602 C CA . VAL A 1 83 ? 6.144 -14.218 -8.374 1.00 92.88 83 VAL A CA 1
ATOM 603 C C . VAL A 1 83 ? 6.398 -15.720 -8.547 1.00 92.88 83 VAL A C 1
ATOM 605 O O . VAL A 1 83 ? 6.810 -16.348 -7.571 1.00 92.88 83 VAL A O 1
ATOM 608 N N . PRO A 1 84 ? 6.164 -16.324 -9.730 1.00 91.25 84 PRO A N 1
ATOM 609 C CA . PRO A 1 84 ? 5.749 -15.717 -11.004 1.00 91.25 84 PRO A CA 1
ATOM 610 C C . PRO A 1 84 ? 4.225 -15.620 -11.208 1.00 91.25 84 PRO A C 1
ATOM 612 O O . PRO A 1 84 ? 3.789 -15.252 -12.291 1.00 91.25 84 PRO A O 1
ATOM 615 N N . ARG A 1 85 ? 3.415 -15.982 -10.205 1.00 94.44 85 ARG A N 1
ATOM 616 C CA . ARG A 1 85 ? 1.953 -16.101 -10.340 1.00 94.44 85 ARG A CA 1
ATOM 617 C C . ARG A 1 85 ? 1.261 -14.805 -10.779 1.00 94.44 85 ARG A C 1
ATOM 619 O O . ARG A 1 85 ? 0.403 -14.875 -11.651 1.00 94.44 85 ARG A O 1
ATOM 626 N N . ASP A 1 86 ? 1.596 -13.672 -10.158 1.00 93.94 86 ASP A N 1
ATOM 627 C CA . ASP A 1 86 ? 0.869 -12.415 -10.377 1.00 93.94 86 ASP A CA 1
ATOM 628 C C . ASP A 1 86 ? 1.565 -11.514 -11.410 1.00 93.94 86 ASP A C 1
ATOM 630 O O . ASP A 1 86 ? 0.895 -1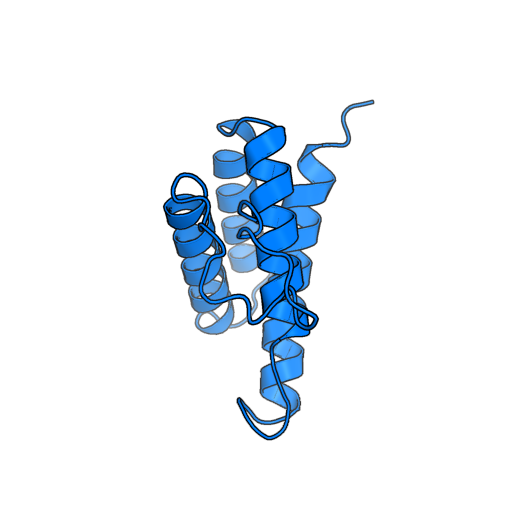0.863 -12.205 1.00 93.94 86 ASP A O 1
ATOM 634 N N . MET A 1 87 ? 2.906 -11.460 -11.414 1.00 94.06 87 MET A N 1
ATOM 635 C CA . MET A 1 87 ? 3.698 -10.635 -12.343 1.00 94.06 87 MET A CA 1
ATOM 636 C C . MET A 1 87 ? 5.175 -11.085 -12.413 1.00 94.06 87 MET A C 1
ATOM 638 O O . MET A 1 87 ? 5.644 -11.792 -11.510 1.00 94.06 87 MET A O 1
ATOM 642 N N . PRO A 1 88 ? 5.951 -10.680 -13.444 1.00 95.50 88 PRO A N 1
ATOM 643 C CA . PRO A 1 88 ? 7.377 -11.001 -13.523 1.00 95.50 88 PRO A CA 1
ATOM 644 C C . PRO A 1 88 ? 8.190 -10.285 -12.431 1.00 95.50 88 PRO A C 1
ATOM 646 O O . PRO A 1 88 ? 7.839 -9.196 -11.974 1.00 95.50 88 PRO A O 1
ATOM 649 N N . LEU A 1 89 ? 9.325 -10.879 -12.040 1.00 94.38 89 LEU A N 1
ATOM 650 C CA . LEU A 1 89 ? 10.208 -10.373 -10.979 1.00 94.38 89 LEU A CA 1
ATOM 651 C C . LEU A 1 89 ? 10.548 -8.866 -11.067 1.00 94.38 89 LEU A C 1
ATOM 653 O O . LEU A 1 89 ? 10.441 -8.198 -10.036 1.00 94.38 89 LEU A O 1
ATOM 657 N N . PRO A 1 90 ? 10.950 -8.296 -12.225 1.00 93.69 90 PRO A N 1
ATOM 658 C CA . PRO A 1 90 ? 11.263 -6.866 -12.309 1.00 93.69 90 PRO A CA 1
ATOM 659 C C . PRO A 1 90 ? 10.054 -5.968 -12.013 1.00 93.69 90 PRO A C 1
ATOM 661 O O . PRO A 1 90 ? 10.205 -4.990 -11.282 1.00 93.69 90 PRO A O 1
ATOM 664 N N . ALA A 1 91 ? 8.861 -6.336 -12.492 1.00 92.06 91 ALA A N 1
ATOM 665 C CA . ALA A 1 91 ? 7.628 -5.597 -12.221 1.00 92.06 91 ALA A CA 1
ATOM 666 C C . ALA A 1 91 ? 7.235 -5.694 -10.738 1.00 92.06 91 ALA A C 1
ATOM 668 O O . ALA A 1 91 ? 6.965 -4.679 -10.099 1.00 92.06 91 ALA A O 1
ATOM 669 N N . ALA A 1 92 ? 7.316 -6.893 -10.146 1.00 94.06 92 ALA A N 1
ATOM 670 C CA . ALA A 1 92 ? 7.050 -7.087 -8.718 1.00 94.06 92 ALA A CA 1
ATOM 671 C C . ALA A 1 92 ? 7.995 -6.272 -7.835 1.00 94.06 92 ALA A C 1
ATOM 673 O O . ALA A 1 92 ? 7.582 -5.754 -6.798 1.00 94.06 92 ALA A O 1
ATOM 674 N N . ARG A 1 93 ? 9.268 -6.155 -8.231 1.00 93.25 93 ARG A N 1
ATOM 675 C CA . ARG A 1 93 ? 10.256 -5.358 -7.501 1.00 93.25 93 ARG A CA 1
ATOM 676 C C . ARG A 1 93 ? 9.880 -3.878 -7.491 1.00 93.25 93 ARG A C 1
ATOM 678 O O . ARG A 1 93 ? 9.908 -3.279 -6.421 1.00 93.25 93 ARG A O 1
ATOM 685 N N . GLN A 1 94 ? 9.509 -3.316 -8.642 1.00 91.69 94 GLN A N 1
ATOM 686 C CA . GLN A 1 94 ? 9.065 -1.922 -8.734 1.00 91.69 94 GLN A CA 1
ATOM 687 C C . GLN A 1 94 ? 7.777 -1.702 -7.937 1.00 91.69 94 GLN A C 1
ATOM 689 O O . GLN A 1 94 ? 7.749 -0.857 -7.047 1.00 91.69 94 G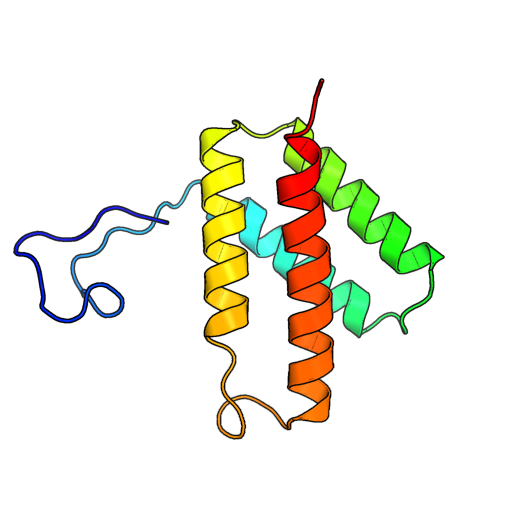LN A O 1
ATOM 694 N N . PHE A 1 95 ? 6.748 -2.523 -8.153 1.00 91.81 95 PHE A N 1
ATOM 695 C CA . PHE A 1 95 ? 5.471 -2.369 -7.456 1.00 91.81 95 PHE A CA 1
ATOM 696 C C . PHE A 1 95 ? 5.616 -2.434 -5.927 1.00 91.81 95 PHE A C 1
ATOM 698 O O . PHE A 1 95 ? 5.091 -1.583 -5.207 1.00 91.81 95 PHE A O 1
ATOM 705 N N . ARG A 1 96 ? 6.401 -3.390 -5.411 1.00 93.88 96 ARG A N 1
ATOM 706 C CA . ARG A 1 96 ? 6.693 -3.481 -3.971 1.00 93.88 96 ARG A CA 1
ATOM 707 C C . ARG A 1 96 ? 7.477 -2.274 -3.449 1.00 93.88 96 ARG A C 1
ATOM 709 O O . ARG A 1 96 ? 7.261 -1.893 -2.302 1.00 93.88 96 ARG A O 1
ATOM 716 N N . ALA A 1 97 ? 8.365 -1.681 -4.249 1.00 91.56 97 ALA A N 1
ATOM 717 C CA . ALA A 1 97 ? 9.104 -0.479 -3.864 1.00 91.56 97 ALA A CA 1
ATOM 718 C C . ALA A 1 97 ? 8.170 0.731 -3.691 1.00 91.56 97 ALA A C 1
ATOM 720 O O . ALA A 1 97 ? 8.243 1.400 -2.663 1.00 91.56 97 ALA A O 1
ATOM 721 N N . HIS A 1 98 ? 7.230 0.951 -4.617 1.00 90.94 98 HIS A N 1
ATOM 722 C CA . HIS A 1 98 ? 6.235 2.025 -4.486 1.00 90.94 98 HIS A CA 1
ATOM 723 C C . HIS A 1 98 ? 5.285 1.794 -3.301 1.00 90.94 98 HIS A C 1
ATOM 725 O O . HIS A 1 98 ? 5.021 2.716 -2.532 1.00 90.94 98 HIS A O 1
ATOM 731 N N . LEU A 1 99 ? 4.830 0.555 -3.078 1.00 92.31 99 LEU A N 1
ATOM 732 C CA . LEU A 1 99 ? 4.017 0.226 -1.899 1.00 92.31 99 LEU A CA 1
ATOM 733 C C . LEU A 1 99 ? 4.770 0.458 -0.580 1.00 92.31 99 LEU A C 1
ATOM 735 O O . LEU A 1 99 ? 4.173 0.934 0.384 1.00 92.31 99 LEU A O 1
ATOM 739 N N . ASN A 1 100 ? 6.070 0.147 -0.531 1.00 92.31 100 ASN A N 1
ATOM 740 C CA . ASN A 1 100 ? 6.918 0.449 0.625 1.00 92.31 100 ASN A CA 1
ATOM 741 C C . ASN A 1 100 ? 7.057 1.955 0.852 1.00 92.31 100 ASN A C 1
ATOM 743 O O . ASN A 1 100 ? 6.880 2.416 1.970 1.00 92.31 100 ASN A O 1
ATOM 747 N N . SER A 1 101 ? 7.306 2.718 -0.208 1.00 89.38 101 SER A N 1
ATOM 748 C CA . SER A 1 101 ? 7.424 4.175 -0.158 1.00 89.38 101 SER A CA 1
ATOM 749 C C . SER A 1 101 ? 6.154 4.842 0.412 1.00 89.38 101 SER A C 1
ATOM 751 O O . SER A 1 101 ? 6.234 5.688 1.310 1.00 89.38 101 SER A O 1
ATOM 753 N N . ILE A 1 102 ? 4.964 4.393 -0.005 1.00 89.62 102 ILE A N 1
ATOM 754 C CA . ILE A 1 102 ? 3.696 4.859 0.582 1.00 89.62 102 ILE A CA 1
ATOM 755 C C . ILE A 1 102 ? 3.548 4.401 2.034 1.00 89.62 102 ILE A C 1
ATOM 757 O O . ILE A 1 102 ? 3.187 5.205 2.891 1.00 89.62 102 ILE A O 1
ATOM 761 N N . HIS A 1 103 ? 3.837 3.132 2.334 1.00 91.06 103 HIS A N 1
ATOM 762 C CA . HIS A 1 103 ? 3.773 2.611 3.701 1.00 91.06 103 HIS A CA 1
ATOM 763 C C . HIS A 1 103 ? 4.652 3.425 4.662 1.00 91.06 103 HIS A C 1
ATOM 765 O O . HIS A 1 103 ? 4.208 3.783 5.751 1.00 91.06 103 HIS A O 1
ATOM 771 N N . ASP A 1 104 ? 5.869 3.768 4.247 1.00 89.38 104 ASP A N 1
ATOM 772 C CA . ASP A 1 104 ? 6.794 4.573 5.041 1.00 89.38 104 ASP A CA 1
ATOM 773 C C . ASP A 1 104 ? 6.264 5.992 5.256 1.00 89.38 104 ASP A C 1
ATOM 775 O O . ASP A 1 104 ? 6.390 6.526 6.355 1.00 89.38 104 ASP A O 1
ATOM 779 N N . SER A 1 105 ? 5.595 6.574 4.260 1.00 87.06 105 SER A N 1
ATOM 780 C CA . SER A 1 105 ? 4.945 7.889 4.391 1.00 87.06 105 SER A CA 1
ATOM 781 C C . SER A 1 105 ? 3.834 7.864 5.439 1.00 87.06 105 SER A C 1
ATOM 783 O O . SER A 1 105 ? 3.790 8.715 6.325 1.00 87.06 105 SER A O 1
ATOM 785 N N . LEU A 1 106 ? 2.998 6.821 5.405 1.00 85.75 106 LEU A N 1
ATOM 786 C CA . LEU A 1 106 ? 1.939 6.610 6.391 1.00 85.75 106 LEU A CA 1
ATOM 787 C C . LEU A 1 106 ? 2.509 6.392 7.800 1.00 85.75 106 LEU A C 1
ATOM 789 O O . LEU A 1 106 ? 1.955 6.888 8.774 1.00 85.75 106 LEU A O 1
ATOM 793 N N . CYS A 1 107 ? 3.626 5.676 7.938 1.00 82.38 107 CYS A N 1
ATOM 794 C CA . CYS A 1 107 ? 4.257 5.451 9.239 1.00 82.38 107 CYS A CA 1
ATOM 795 C C . CYS A 1 107 ? 5.026 6.674 9.769 1.00 82.38 107 CYS A C 1
ATOM 797 O O . CYS A 1 107 ? 5.107 6.859 10.984 1.00 82.38 107 CYS A O 1
ATOM 799 N N . ASN A 1 108 ? 5.602 7.497 8.892 1.00 71.62 108 ASN A N 1
ATOM 800 C CA . ASN A 1 108 ? 6.415 8.651 9.280 1.00 71.62 108 ASN A CA 1
ATOM 801 C C . ASN A 1 108 ? 5.582 9.855 9.729 1.00 71.62 108 ASN A C 1
ATOM 803 O O . ASN A 1 108 ? 6.055 10.597 10.586 1.00 71.62 108 ASN A O 1
ATOM 807 N N . GLY A 1 109 ? 4.337 9.999 9.261 1.00 56.88 109 GLY A N 1
ATOM 808 C CA . GLY A 1 109 ? 3.402 11.012 9.775 1.00 56.88 109 GLY A CA 1
ATOM 809 C C . GLY A 1 109 ? 3.087 10.882 11.276 1.00 56.88 109 GLY A C 1
ATOM 810 O O . GLY A 1 109 ? 2.673 11.849 11.900 1.00 56.88 109 GLY A O 1
ATOM 811 N N . ASN A 1 110 ? 3.348 9.715 11.880 1.00 48.59 110 ASN A N 1
ATOM 812 C CA . ASN A 1 110 ? 3.150 9.447 13.311 1.00 48.59 110 ASN A CA 1
ATOM 813 C C . ASN A 1 110 ? 4.385 9.739 14.190 1.00 48.59 110 ASN A C 1
ATOM 815 O O . ASN A 1 110 ? 4.360 9.454 15.388 1.00 48.59 110 ASN A O 1
ATOM 819 N N . ARG A 1 111 ? 5.486 10.261 13.628 1.00 40.06 111 ARG A N 1
ATOM 820 C CA . ARG A 1 111 ? 6.682 10.654 14.395 1.00 40.06 111 ARG A CA 1
ATOM 821 C C . ARG A 1 111 ? 6.658 12.153 14.703 1.00 40.06 111 ARG A C 1
ATOM 823 O O . ARG A 1 111 ? 7.462 12.910 14.170 1.00 40.06 111 ARG A O 1
ATOM 830 N N . THR A 1 112 ? 5.748 12.586 15.566 1.00 38.59 112 THR A N 1
ATOM 831 C CA . THR A 1 112 ? 5.879 13.876 16.258 1.00 38.59 112 THR A CA 1
ATOM 832 C C . THR A 1 112 ? 6.656 13.647 17.556 1.00 38.59 112 THR A C 1
ATOM 834 O O . THR A 1 112 ? 6.260 12.789 18.348 1.00 38.59 112 THR A O 1
ATOM 837 N N . PHE A 1 113 ? 7.783 14.349 17.716 1.00 35.56 113 PHE A N 1
ATOM 838 C CA . PHE A 1 113 ? 8.577 14.410 18.951 1.00 35.56 113 PHE A CA 1
ATOM 839 C C . PHE A 1 113 ? 7.784 15.014 20.113 1.00 35.56 113 PHE A C 1
ATOM 841 O O . PHE A 1 113 ? 6.931 15.889 19.839 1.00 35.56 113 PHE A O 1
#

pLDDT: mean 84.74, std 11.01, range [35.56, 95.5]

Organism: NCBI:txid3111310

Radius of gyration: 15.45 Å; chains: 1; bounding box: 28×38×34 Å

Secondary structure (DSSP, 8-state):
-EEPPSSPPS-GGG-TTPEE-STTHHHHHHHHHHHHHHHHS---HHHHHHHHHHHHHHHHTS-HHHHHHHHHHHHHHHHH--TTTTS-HHHHHHHHHHHHHHHHHHHHTT---